Protein AF-A0A9N9C6U9-F1 (afdb_monomer)

pLDDT: mean 76.56, std 13.71, range [38.03, 95.25]

Nearest PDB structures (foldseek):
  5n5e-assembly1_e  TM=4.324E-01  e=2.505E+00  Pyrococcus furiosus COM1
  5l8g-assembly3_c  TM=3.337E-01  e=9.604E+00  Rhodospirillum rubrum

Radius of gyration: 15.38 Å; Cα contacts (8 Å, |Δi|>4): 36; chains: 1; bounding box: 37×27×36 Å

Secondary structure (DSSP, 8-state):
-HHHHH-SS-PPPSS--HHHHHHHHHHHHHHHHHHHHHHHHHHTT---HHHHHHHHIIIIIHHHHHHHHHHHHHTT-HHHHHHHHHHHHHHH-

Sequence (93 aa):
MYCEVYMKKRPLPKKPKPYRINLLLELAVSGWNMIRAAVIKKFRECKDIEVRYLLDLLDNITPLALDFYPVIFWSGHWPAYMDALFRAWTLFF

Organism: NCBI:txid144538

Solvent-accessible surface area (backbone atoms only — not comparable to full-atom values): 5618 Å² total; per-residue (Å²): 113,75,58,75,79,76,46,89,85,62,83,76,66,97,71,71,58,67,71,59,51,53,50,52,42,52,50,49,49,52,55,43,64,74,45,41,66,62,50,44,75,73,45,71,83,56,81,52,64,69,61,48,52,52,48,47,42,60,71,52,50,45,54,50,46,54,65,46,43,62,64,35,58,74,67,67,44,63,69,60,41,53,51,50,50,52,55,54,48,64,72,79,108

Structure (mmCIF, N/CA/C/O backbone):
data_AF-A0A9N9C6U9-F1
#
_entry.id   AF-A0A9N9C6U9-F1
#
loop_
_atom_site.group_PDB
_atom_site.id
_atom_site.type_symbol
_atom_site.label_atom_id
_atom_site.label_alt_id
_atom_site.label_comp_id
_atom_site.label_asym_id
_atom_site.label_entity_id
_atom_site.label_seq_id
_atom_site.pdbx_PDB_ins_code
_atom_site.Cartn_x
_atom_site.Cartn_y
_atom_site.Cartn_z
_atom_site.occupancy
_atom_site.B_iso_or_equiv
_atom_site.auth_seq_id
_atom_site.auth_comp_id
_atom_site.auth_asym_id
_atom_site.auth_atom_id
_atom_site.pdbx_PDB_model_num
ATOM 1 N N . MET A 1 1 ? 5.291 19.975 0.381 1.00 38.12 1 MET A N 1
ATOM 2 C CA . MET A 1 1 ? 4.802 19.266 1.580 1.00 38.12 1 MET A CA 1
ATOM 3 C C . MET A 1 1 ? 5.602 18.003 1.943 1.00 38.12 1 MET A C 1
ATOM 5 O O . MET A 1 1 ? 6.255 18.037 2.973 1.00 38.12 1 MET A O 1
ATOM 9 N N . TYR A 1 2 ? 5.677 16.923 1.141 1.00 38.03 2 TYR A N 1
ATOM 10 C CA . TYR A 1 2 ? 6.469 15.721 1.529 1.00 38.03 2 TYR A CA 1
ATOM 11 C C . TYR A 1 2 ? 7.997 15.961 1.577 1.00 38.03 2 TYR A C 1
ATOM 13 O O . TYR A 1 2 ? 8.689 15.483 2.476 1.00 38.03 2 TYR A O 1
ATOM 21 N N . CYS A 1 3 ? 8.528 16.766 0.648 1.00 43.44 3 CYS A N 1
ATOM 22 C CA . CYS A 1 3 ? 9.958 17.092 0.593 1.00 43.44 3 CYS A CA 1
ATOM 23 C C . CYS A 1 3 ? 10.455 17.914 1.797 1.00 43.44 3 CYS A C 1
ATOM 25 O O . CYS A 1 3 ? 11.624 17.813 2.161 1.00 43.44 3 CYS A O 1
ATOM 27 N N . GLU A 1 4 ? 9.585 18.709 2.426 1.00 49.59 4 GLU A N 1
ATOM 28 C CA . GLU A 1 4 ? 9.968 19.638 3.500 1.00 49.59 4 GLU A CA 1
ATOM 29 C C . GLU A 1 4 ? 10.141 18.947 4.854 1.00 49.59 4 GLU A C 1
ATOM 31 O O . GLU A 1 4 ? 10.996 19.356 5.639 1.00 49.59 4 GLU A O 1
ATOM 36 N N . VAL A 1 5 ? 9.369 17.887 5.114 1.00 52.81 5 VAL A N 1
ATOM 37 C CA . VAL A 1 5 ? 9.339 17.221 6.426 1.00 52.81 5 VAL A CA 1
ATOM 38 C C . VAL A 1 5 ? 10.436 16.158 6.557 1.00 52.81 5 VAL A C 1
ATOM 40 O O . VAL A 1 5 ? 11.035 16.036 7.622 1.00 52.81 5 VAL A O 1
ATOM 43 N N . TYR A 1 6 ? 10.770 15.430 5.482 1.00 53.50 6 TYR A N 1
ATOM 44 C CA . TYR A 1 6 ? 11.641 14.244 5.583 1.00 53.50 6 TYR A CA 1
ATOM 45 C C . TYR A 1 6 ? 12.939 14.287 4.758 1.00 53.50 6 TYR A C 1
ATOM 47 O O . TYR A 1 6 ? 13.810 13.441 4.960 1.00 53.50 6 TYR A O 1
ATOM 55 N N . MET A 1 7 ? 13.128 15.246 3.841 1.00 45.94 7 MET A N 1
ATOM 56 C CA . MET A 1 7 ? 14.242 15.204 2.874 1.00 45.94 7 MET A CA 1
ATOM 57 C C . MET A 1 7 ? 15.052 16.496 2.814 1.00 45.94 7 MET A C 1
ATOM 59 O O . MET A 1 7 ? 15.228 17.096 1.759 1.00 45.94 7 MET A O 1
ATOM 63 N N . LYS A 1 8 ? 15.640 16.912 3.939 1.00 51.44 8 LYS A N 1
ATOM 64 C CA . LYS A 1 8 ? 16.440 18.146 3.954 1.00 51.44 8 LYS A CA 1
ATOM 65 C C . LYS A 1 8 ? 17.772 18.094 3.188 1.00 51.44 8 LYS A C 1
ATOM 67 O O . LYS A 1 8 ? 18.329 19.162 2.976 1.00 51.44 8 LYS A O 1
ATOM 72 N N . LYS A 1 9 ? 18.328 16.935 2.780 1.00 53.50 9 LYS A N 1
ATOM 73 C CA . LYS A 1 9 ? 19.703 16.898 2.203 1.00 53.50 9 LYS A CA 1
ATOM 74 C C . LYS A 1 9 ? 20.062 15.798 1.190 1.00 53.50 9 LYS A C 1
ATOM 76 O O . LYS A 1 9 ? 21.241 15.669 0.872 1.00 53.50 9 LYS A O 1
ATOM 81 N N . ARG A 1 10 ? 19.137 14.986 0.668 1.00 55.47 10 ARG A N 1
ATOM 82 C CA . ARG A 1 10 ? 19.510 13.982 -0.352 1.00 55.47 10 ARG A CA 1
ATOM 83 C C . ARG A 1 10 ? 18.565 14.032 -1.545 1.00 55.47 10 ARG A C 1
ATOM 85 O O . ARG A 1 10 ? 17.374 13.808 -1.342 1.00 55.47 10 ARG A O 1
ATOM 92 N N . PRO A 1 11 ? 19.066 14.309 -2.765 1.00 59.81 11 PRO A N 1
ATOM 93 C CA . PRO A 1 11 ? 18.244 14.175 -3.954 1.00 59.81 11 PRO A CA 1
ATOM 94 C C . PRO A 1 11 ? 17.753 12.730 -4.037 1.00 59.81 11 PRO A C 1
ATOM 96 O O . PRO A 1 11 ? 18.532 11.785 -3.876 1.00 59.81 11 PRO A O 1
ATOM 99 N N . LEU A 1 12 ? 16.448 12.566 -4.250 1.00 55.75 12 LEU A N 1
ATOM 100 C CA . LEU A 1 12 ? 15.859 11.258 -4.494 1.00 55.75 12 LEU A CA 1
ATOM 101 C C . LEU A 1 12 ? 16.567 10.596 -5.683 1.00 55.75 12 LEU A C 1
ATOM 103 O O . LEU A 1 12 ? 16.868 11.268 -6.676 1.00 55.75 12 LEU A O 1
ATOM 107 N N . PRO A 1 13 ? 16.848 9.285 -5.618 1.00 59.19 13 PRO A N 1
ATOM 108 C CA . PRO A 1 13 ? 17.400 8.588 -6.765 1.00 59.19 13 PRO A CA 1
ATOM 109 C C . PRO A 1 13 ? 16.420 8.699 -7.939 1.00 59.19 13 PRO A C 1
ATOM 111 O O . PRO A 1 13 ? 15.273 8.281 -7.820 1.00 59.19 13 PRO A O 1
ATOM 114 N N . LYS A 1 14 ? 16.885 9.224 -9.086 1.00 65.44 14 LYS A N 1
ATOM 115 C CA . LYS A 1 14 ? 16.076 9.375 -10.316 1.00 65.44 14 LYS A CA 1
ATOM 116 C C . LYS A 1 14 ? 15.412 8.066 -10.764 1.00 65.44 14 LYS A C 1
ATOM 118 O O . LYS A 1 14 ? 14.381 8.096 -11.422 1.00 65.44 14 LYS A O 1
ATOM 123 N N . LYS A 1 15 ? 16.020 6.926 -10.421 1.00 66.75 15 LYS A N 1
ATOM 124 C CA . LYS A 1 15 ? 15.470 5.579 -10.594 1.00 66.75 15 LYS A CA 1
ATOM 125 C C . LYS A 1 15 ? 15.678 4.788 -9.299 1.00 66.75 15 LYS A C 1
ATOM 127 O O . LYS A 1 15 ? 16.787 4.297 -9.065 1.00 66.75 15 LYS A O 1
ATOM 132 N N . PRO A 1 16 ? 14.676 4.710 -8.411 1.00 67.44 16 PRO A N 1
ATOM 133 C CA . PRO A 1 16 ? 14.749 3.837 -7.247 1.00 67.44 16 PRO A CA 1
ATOM 134 C C . PRO A 1 16 ? 14.893 2.376 -7.692 1.00 67.44 16 PRO A C 1
ATOM 136 O O . PRO A 1 16 ? 14.318 1.955 -8.694 1.00 67.44 16 PRO A O 1
ATOM 139 N N . LYS A 1 17 ? 15.698 1.598 -6.960 1.00 77.44 17 LYS A N 1
ATOM 140 C CA . LYS A 1 17 ? 15.873 0.173 -7.266 1.00 77.44 17 LYS A CA 1
ATOM 141 C C . LYS A 1 17 ? 14.566 -0.577 -6.938 1.00 77.44 17 LYS A C 1
ATOM 143 O O . LYS A 1 17 ? 14.084 -0.387 -5.821 1.00 77.44 17 LYS A O 1
ATOM 148 N N . PRO A 1 18 ? 14.042 -1.449 -7.823 1.00 73.50 18 PRO A N 1
ATOM 149 C CA . PRO A 1 18 ? 12.760 -2.144 -7.631 1.00 73.50 18 P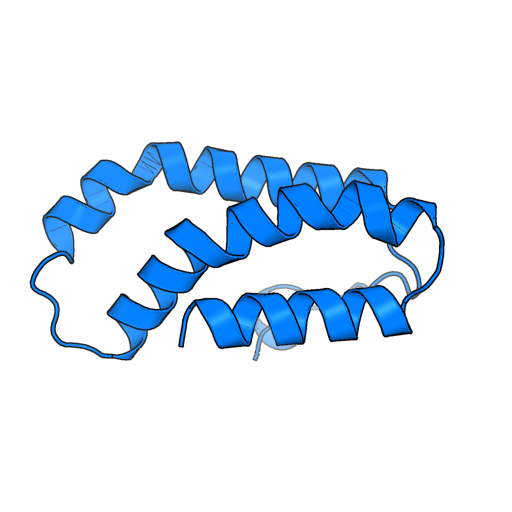RO A CA 1
ATOM 150 C C . PRO A 1 18 ? 12.588 -2.812 -6.271 1.00 73.50 18 PRO A C 1
ATOM 152 O O . PRO A 1 18 ? 11.588 -2.600 -5.596 1.00 73.50 18 PRO A O 1
ATOM 155 N N . TYR A 1 19 ? 13.603 -3.556 -5.822 1.00 78.25 19 TYR A N 1
ATOM 156 C CA . TYR A 1 19 ? 13.545 -4.265 -4.542 1.00 78.25 19 TYR A CA 1
ATOM 157 C C . TYR A 1 19 ? 13.331 -3.324 -3.348 1.00 78.25 19 TYR A C 1
ATOM 159 O O . TYR A 1 19 ? 12.748 -3.724 -2.349 1.00 78.25 19 TYR A O 1
ATOM 167 N N . ARG A 1 20 ? 13.803 -2.069 -3.435 1.00 80.88 20 ARG A N 1
ATOM 168 C CA . ARG A 1 20 ? 13.618 -1.083 -2.362 1.00 80.88 20 ARG A CA 1
ATOM 169 C C . ARG A 1 20 ? 12.180 -0.601 -2.307 1.00 80.88 20 ARG A C 1
ATOM 171 O O . ARG A 1 20 ? 11.686 -0.369 -1.216 1.00 80.88 20 ARG A O 1
ATOM 178 N N . ILE A 1 21 ? 11.531 -0.434 -3.458 1.00 79.31 21 ILE A N 1
ATOM 179 C CA . ILE A 1 21 ? 10.119 -0.049 -3.495 1.00 79.31 21 ILE A CA 1
ATOM 180 C C . ILE A 1 21 ? 9.258 -1.213 -3.021 1.00 79.31 21 ILE A C 1
ATOM 182 O O . ILE A 1 21 ? 8.407 -0.994 -2.171 1.00 79.31 21 ILE A O 1
ATOM 186 N N . ASN A 1 22 ? 9.534 -2.434 -3.488 1.00 82.38 22 ASN A N 1
ATOM 187 C CA . ASN A 1 22 ? 8.810 -3.617 -3.030 1.00 82.38 22 ASN A CA 1
ATOM 188 C C . ASN A 1 22 ? 8.905 -3.773 -1.505 1.00 82.38 22 ASN A C 1
ATOM 190 O O . ASN A 1 22 ? 7.889 -3.887 -0.835 1.00 82.38 22 ASN A O 1
ATOM 194 N N . LEU A 1 23 ? 10.113 -3.638 -0.947 1.00 84.88 23 LEU A N 1
ATOM 195 C CA . LEU A 1 23 ? 10.322 -3.668 0.501 1.00 84.88 23 LEU A CA 1
ATOM 196 C C . LEU A 1 23 ? 9.542 -2.563 1.232 1.00 84.88 23 LEU A C 1
ATOM 198 O O . LEU A 1 23 ? 8.973 -2.808 2.289 1.00 84.88 23 LEU A O 1
ATOM 202 N N . LEU A 1 24 ? 9.515 -1.339 0.697 1.00 86.31 24 LEU A N 1
ATOM 203 C CA . LEU A 1 24 ? 8.757 -0.242 1.307 1.00 86.31 24 LEU A CA 1
ATOM 204 C C . LEU A 1 24 ? 7.246 -0.498 1.275 1.00 86.31 24 LEU A C 1
ATOM 206 O O . LEU A 1 24 ? 6.572 -0.185 2.253 1.00 86.31 24 LEU A O 1
ATOM 210 N N . LEU A 1 25 ? 6.727 -1.071 0.188 1.00 84.62 25 LEU A N 1
ATOM 211 C CA . LEU A 1 25 ? 5.317 -1.446 0.070 1.00 84.62 25 LEU A CA 1
ATOM 212 C C . LEU A 1 25 ? 4.965 -2.584 1.036 1.00 84.62 25 LEU A C 1
ATOM 214 O O . LEU A 1 25 ? 3.981 -2.474 1.761 1.00 84.62 25 LEU A O 1
ATOM 218 N N . GLU A 1 26 ? 5.801 -3.620 1.129 1.00 87.44 26 GLU A N 1
ATOM 219 C CA . GLU A 1 26 ? 5.632 -4.709 2.101 1.00 87.44 26 GLU A CA 1
ATOM 220 C C . GLU A 1 26 ? 5.624 -4.185 3.542 1.00 87.44 26 GLU A C 1
ATOM 222 O O . GLU A 1 26 ? 4.760 -4.554 4.339 1.00 87.44 26 GLU A O 1
ATOM 227 N N . LEU A 1 27 ? 6.550 -3.281 3.880 1.00 90.38 27 LEU A N 1
ATOM 228 C CA . LEU A 1 27 ? 6.599 -2.649 5.198 1.00 90.38 27 LEU A CA 1
ATOM 229 C C . LEU A 1 27 ? 5.368 -1.776 5.466 1.00 90.38 27 LEU A C 1
ATOM 231 O O . LEU A 1 27 ? 4.871 -1.775 6.591 1.00 90.38 27 LEU A O 1
ATOM 235 N N . ALA A 1 28 ? 4.867 -1.055 4.462 1.00 88.94 28 ALA A N 1
ATOM 236 C CA . ALA A 1 28 ? 3.664 -0.240 4.592 1.00 88.94 28 ALA A CA 1
ATOM 237 C C . ALA A 1 28 ? 2.419 -1.106 4.844 1.00 88.94 28 ALA A C 1
ATOM 239 O O . ALA A 1 28 ? 1.681 -0.836 5.790 1.00 88.94 28 ALA A O 1
ATOM 240 N N . VAL A 1 29 ? 2.226 -2.178 4.065 1.00 89.94 29 VAL A N 1
ATOM 241 C CA . VAL A 1 29 ? 1.114 -3.130 4.245 1.00 89.94 29 VAL A CA 1
ATOM 242 C C . VAL A 1 29 ? 1.211 -3.831 5.600 1.00 89.94 29 VAL A C 1
ATOM 244 O O . VAL A 1 29 ? 0.229 -3.907 6.337 1.00 89.94 29 VAL A O 1
ATOM 247 N N . SER A 1 30 ? 2.400 -4.315 5.964 1.00 90.69 30 SER A N 1
ATOM 248 C CA . SER A 1 30 ? 2.630 -4.993 7.242 1.00 90.69 30 SER A CA 1
ATOM 249 C C . SER A 1 30 ? 2.383 -4.059 8.430 1.00 90.69 30 SER A C 1
ATOM 251 O O . SER A 1 30 ? 1.605 -4.381 9.330 1.00 90.69 30 SER A O 1
ATOM 253 N N . GLY A 1 31 ? 2.966 -2.858 8.397 1.00 93.00 31 GLY A N 1
ATOM 254 C CA . GLY A 1 31 ? 2.782 -1.844 9.431 1.00 93.00 31 GLY A CA 1
ATOM 255 C C . GLY A 1 31 ? 1.327 -1.402 9.566 1.00 93.00 31 GLY A C 1
ATOM 256 O O . GLY A 1 31 ? 0.834 -1.272 10.687 1.00 93.00 31 GLY A O 1
ATOM 257 N N . TRP A 1 32 ? 0.615 -1.241 8.446 1.00 93.12 32 TRP A N 1
ATOM 258 C CA . TRP A 1 32 ? -0.817 -0.961 8.461 1.00 93.12 32 TRP A CA 1
ATOM 259 C C . TRP A 1 32 ? -1.598 -2.085 9.140 1.00 93.12 32 TRP A C 1
ATOM 261 O O . TRP A 1 32 ? -2.311 -1.820 10.105 1.00 93.12 32 TRP A O 1
ATOM 271 N N . ASN A 1 33 ? -1.400 -3.340 8.728 1.00 91.69 33 ASN A N 1
ATOM 272 C CA . ASN A 1 33 ? -2.086 -4.498 9.307 1.00 91.69 33 ASN A CA 1
ATOM 273 C C . ASN A 1 33 ? -1.890 -4.620 10.827 1.00 91.69 33 ASN A C 1
ATOM 275 O O . ASN A 1 33 ? -2.826 -5.000 11.532 1.00 91.69 33 ASN A O 1
ATOM 279 N N . MET A 1 34 ? -0.717 -4.245 11.347 1.00 95.25 34 MET A N 1
ATOM 280 C CA . MET A 1 34 ? -0.444 -4.246 12.789 1.00 95.25 34 MET A CA 1
ATOM 281 C C . MET A 1 34 ? -1.310 -3.245 13.564 1.00 95.25 34 MET A C 1
ATOM 283 O O . MET A 1 34 ? -1.796 -3.561 14.650 1.00 95.25 34 MET A O 1
ATOM 287 N N . ILE A 1 35 ? -1.502 -2.033 13.034 1.00 93.25 35 ILE A N 1
ATOM 288 C CA . ILE A 1 35 ? -2.231 -0.957 13.730 1.00 93.25 35 ILE A CA 1
ATOM 289 C C . ILE A 1 35 ? -3.702 -0.858 13.316 1.00 93.25 35 ILE A C 1
ATOM 291 O O . ILE A 1 35 ? -4.489 -0.200 14.003 1.00 93.25 35 ILE A O 1
ATOM 295 N N . ARG A 1 36 ? -4.089 -1.528 12.226 1.00 92.38 36 ARG A N 1
ATOM 296 C CA . ARG A 1 36 ? -5.399 -1.434 11.572 1.00 92.38 36 ARG A CA 1
ATOM 297 C C . ARG A 1 36 ? -6.554 -1.567 12.553 1.00 92.38 36 ARG A C 1
ATOM 299 O O . ARG A 1 36 ? -7.445 -0.723 12.575 1.00 92.38 36 ARG A O 1
ATOM 306 N N . ALA A 1 37 ? -6.528 -2.584 13.413 1.00 92.25 37 ALA A N 1
ATOM 307 C CA . ALA A 1 37 ? -7.601 -2.820 14.378 1.00 92.25 37 ALA A CA 1
ATOM 308 C C . ALA A 1 37 ? -7.772 -1.655 15.372 1.00 92.25 37 ALA A C 1
ATOM 310 O O . ALA A 1 37 ? -8.898 -1.257 15.677 1.00 92.25 37 ALA A O 1
ATOM 311 N N . ALA A 1 38 ? -6.666 -1.079 15.852 1.00 92.69 38 ALA A N 1
ATOM 312 C CA . ALA A 1 38 ? -6.690 0.047 16.781 1.00 92.69 38 ALA A CA 1
ATOM 313 C C . ALA A 1 38 ? -7.178 1.334 16.100 1.00 92.69 38 ALA A C 1
ATOM 315 O O . ALA A 1 38 ? -7.998 2.061 16.668 1.00 92.69 38 ALA A O 1
ATOM 316 N N . VAL A 1 39 ? -6.718 1.587 14.871 1.00 90.69 39 VAL A N 1
ATOM 317 C CA . VAL A 1 39 ? -7.116 2.757 14.080 1.00 90.69 39 VAL A CA 1
ATOM 318 C C . VAL A 1 39 ? -8.593 2.665 13.702 1.00 90.69 39 VAL A C 1
ATOM 320 O O . VAL A 1 39 ? -9.343 3.593 13.997 1.00 90.69 39 VAL A O 1
ATOM 323 N N . ILE A 1 40 ? -9.060 1.535 13.162 1.00 89.38 40 ILE A N 1
ATOM 324 C CA . ILE A 1 40 ? -10.481 1.340 12.840 1.00 89.38 40 ILE A CA 1
ATOM 325 C C . ILE A 1 40 ? -11.325 1.509 14.101 1.00 89.38 40 ILE A C 1
ATOM 327 O O . ILE A 1 40 ? -12.283 2.269 14.079 1.00 89.38 40 ILE A O 1
ATOM 331 N N . LYS A 1 41 ? -10.954 0.911 15.239 1.00 91.12 41 LYS A N 1
ATOM 332 C CA . LYS A 1 41 ? -11.706 1.093 16.493 1.00 91.12 41 LYS A CA 1
ATOM 333 C C . LYS A 1 41 ? -11.860 2.568 16.890 1.00 91.12 41 LYS A C 1
ATOM 335 O O . LYS A 1 41 ? -12.897 2.936 17.434 1.00 91.12 41 LYS A O 1
ATOM 340 N N . LYS A 1 42 ? -10.848 3.402 16.638 1.00 89.62 42 LYS A N 1
ATOM 341 C CA . LYS A 1 42 ? -10.864 4.827 16.996 1.00 89.62 42 LYS A CA 1
ATOM 342 C C . LYS A 1 42 ? -11.582 5.703 15.967 1.00 89.62 42 LYS A C 1
ATOM 344 O O . LYS A 1 42 ? -12.208 6.684 16.357 1.00 89.62 42 LYS A O 1
ATOM 349 N N . PHE A 1 43 ? -11.492 5.353 14.687 1.00 87.56 43 PHE A N 1
ATOM 350 C CA . PHE A 1 43 ? -11.908 6.205 13.572 1.00 87.56 43 PHE A CA 1
ATOM 351 C C . PHE A 1 43 ? -13.084 5.656 12.753 1.00 87.56 43 PHE A C 1
ATOM 353 O O . PHE A 1 43 ? -13.514 6.323 11.819 1.00 87.56 43 PHE A O 1
ATOM 360 N N . ARG A 1 44 ? -13.659 4.497 13.109 1.00 77.75 44 ARG A N 1
ATOM 361 C CA . ARG A 1 44 ? -14.776 3.860 12.378 1.00 77.75 44 ARG A CA 1
ATOM 362 C C . ARG A 1 44 ? -15.953 4.799 12.124 1.00 77.75 44 ARG A C 1
ATOM 364 O O . ARG A 1 44 ? -16.559 4.746 11.062 1.00 77.75 44 ARG A O 1
ATOM 371 N N . GLU A 1 45 ? -16.281 5.636 13.103 1.00 83.94 45 GLU A 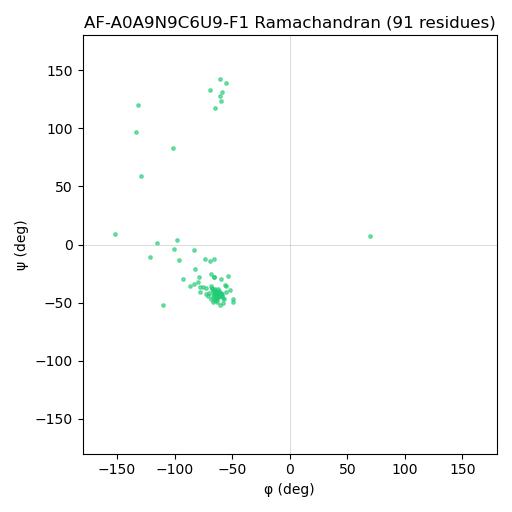N 1
ATOM 372 C CA . GLU A 1 45 ? -17.411 6.570 13.033 1.00 83.94 45 GLU A CA 1
ATOM 373 C C . GLU A 1 45 ? -16.987 7.991 12.642 1.00 83.94 45 GLU A C 1
ATOM 375 O O . GLU A 1 45 ? -17.817 8.901 12.587 1.00 83.94 45 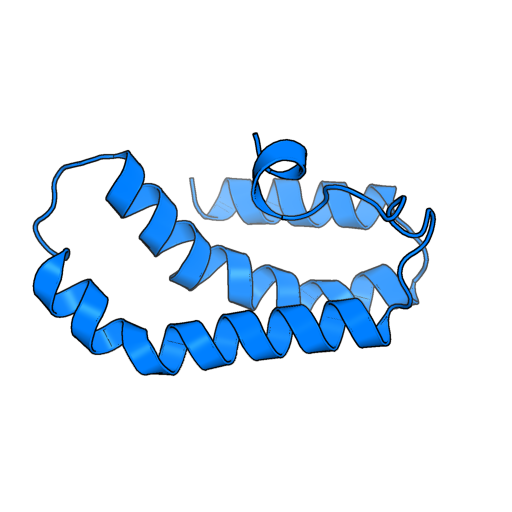GLU A O 1
ATOM 380 N N . CYS A 1 46 ? -15.701 8.199 12.347 1.00 84.75 46 CYS A N 1
ATOM 381 C CA . CYS A 1 46 ? -15.210 9.489 11.899 1.00 84.75 46 CYS A CA 1
ATOM 382 C C . CYS A 1 46 ? -15.846 9.821 10.541 1.00 84.75 46 CYS A C 1
ATOM 384 O O . CYS A 1 46 ? -15.690 9.107 9.546 1.00 84.75 46 CYS A O 1
ATOM 386 N N . LYS A 1 47 ? -16.627 10.904 10.512 1.00 85.31 47 LYS A N 1
ATOM 387 C CA . LYS A 1 47 ? -17.253 11.408 9.283 1.00 85.31 47 LYS A CA 1
ATOM 388 C C . LYS A 1 47 ? -16.323 12.287 8.461 1.00 85.31 47 LYS A C 1
ATOM 390 O O . LYS A 1 47 ? -16.715 12.682 7.368 1.00 85.31 47 LYS A O 1
ATOM 395 N N . ASP A 1 48 ? -15.135 12.572 8.982 1.00 91.44 48 ASP A N 1
ATOM 396 C CA . ASP A 1 48 ? -14.129 13.322 8.257 1.00 91.44 48 ASP A CA 1
ATOM 397 C C . ASP A 1 48 ? -13.748 12.572 6.979 1.00 91.44 48 ASP A C 1
ATOM 399 O O . ASP A 1 48 ? -13.458 11.369 6.989 1.00 91.44 48 ASP A O 1
ATOM 403 N N . ILE A 1 49 ? -13.810 13.296 5.870 1.00 87.38 49 ILE A N 1
ATOM 404 C CA . ILE A 1 49 ? -13.554 12.749 4.552 1.00 87.38 49 ILE A CA 1
ATOM 405 C C . ILE A 1 49 ? -12.078 12.371 4.410 1.00 87.38 49 ILE A C 1
ATOM 407 O O . ILE A 1 49 ? -11.778 11.329 3.832 1.00 87.38 49 ILE A O 1
ATOM 411 N N . GLU A 1 50 ? -11.169 13.144 5.011 1.00 89.00 50 GLU A N 1
ATOM 412 C CA . GLU A 1 50 ? -9.726 12.899 4.947 1.00 89.00 50 GLU A CA 1
ATOM 413 C C . GLU A 1 50 ? -9.366 11.583 5.636 1.00 89.00 50 GLU A C 1
ATOM 415 O O . GLU A 1 50 ? -8.591 10.783 5.112 1.00 89.00 50 GLU A O 1
ATOM 420 N N . VAL A 1 51 ? -9.994 11.316 6.784 1.00 86.69 51 VAL A N 1
ATOM 421 C CA . VAL A 1 51 ? -9.787 10.078 7.542 1.00 86.69 51 VAL A CA 1
ATOM 422 C C . VAL A 1 51 ? -10.312 8.876 6.764 1.00 86.69 51 VAL A C 1
ATOM 424 O O . VAL A 1 51 ? -9.633 7.854 6.703 1.00 86.69 51 VAL A O 1
ATOM 427 N N . ARG A 1 52 ? -11.483 8.980 6.124 1.00 86.50 52 ARG A N 1
ATOM 428 C CA . ARG A 1 52 ? -12.006 7.887 5.287 1.00 86.50 52 ARG A CA 1
ATOM 429 C C . ARG A 1 52 ? -11.128 7.617 4.074 1.00 86.50 52 ARG A C 1
ATOM 431 O O . ARG A 1 52 ? -10.848 6.454 3.811 1.00 86.50 52 ARG A O 1
ATOM 438 N N . TYR A 1 53 ? -10.668 8.660 3.386 1.00 87.00 53 TYR A N 1
ATOM 439 C CA . TYR A 1 53 ? -9.733 8.511 2.271 1.00 87.00 53 TYR A CA 1
ATOM 440 C C . TYR A 1 53 ? -8.431 7.848 2.707 1.00 87.00 53 TYR A C 1
ATOM 442 O O . TYR A 1 53 ? -7.923 6.978 2.007 1.00 87.00 53 TYR A O 1
ATOM 450 N N .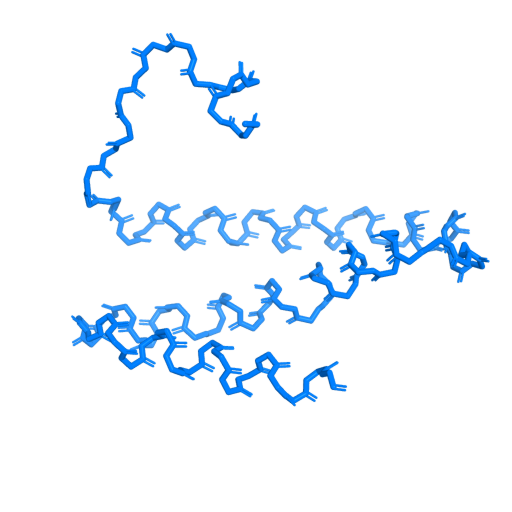 LEU A 1 54 ? -7.894 8.226 3.869 1.00 88.44 54 LEU A N 1
ATOM 451 C CA . LEU A 1 54 ? -6.679 7.612 4.393 1.00 88.44 54 LEU A CA 1
ATOM 452 C C . LEU A 1 54 ? -6.886 6.125 4.713 1.00 88.44 54 LEU A C 1
ATOM 454 O O . LEU A 1 54 ? -6.021 5.311 4.399 1.00 88.44 54 LEU A O 1
ATOM 458 N N . LEU A 1 55 ? -8.022 5.767 5.318 1.00 89.50 55 LEU A N 1
ATOM 459 C CA . LEU A 1 55 ? -8.364 4.371 5.596 1.00 89.50 55 LEU A CA 1
ATOM 460 C C . LEU A 1 55 ? -8.519 3.563 4.304 1.00 89.50 55 LEU A C 1
ATOM 462 O O . LEU A 1 55 ? -7.960 2.477 4.208 1.00 89.50 55 LEU A O 1
ATOM 466 N N . ASP A 1 56 ? -9.219 4.108 3.312 1.00 86.56 56 ASP A N 1
ATOM 467 C CA . ASP A 1 56 ? -9.432 3.470 2.012 1.00 86.56 56 ASP A CA 1
ATOM 468 C C . ASP A 1 56 ? -8.117 3.275 1.234 1.00 86.56 56 ASP A C 1
ATOM 470 O O . ASP A 1 56 ? -7.838 2.197 0.707 1.00 86.56 56 ASP A O 1
ATOM 474 N N . LEU A 1 57 ? -7.236 4.279 1.257 1.00 86.56 57 LEU A N 1
ATOM 475 C CA . LEU A 1 57 ? -5.893 4.199 0.679 1.00 86.56 57 LEU A CA 1
ATOM 476 C C . LEU A 1 57 ? -5.069 3.061 1.303 1.00 86.56 57 LEU A C 1
ATOM 478 O O . LEU A 1 57 ? -4.357 2.338 0.599 1.00 86.56 57 LEU A O 1
ATOM 482 N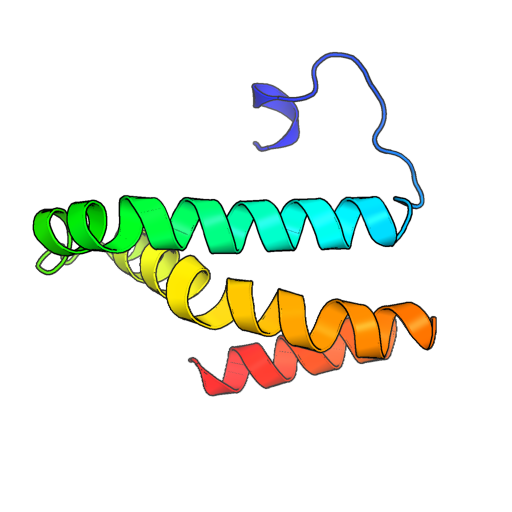 N . LEU A 1 58 ? -5.136 2.904 2.623 1.00 88.88 58 LEU A N 1
ATOM 483 C CA . LEU A 1 58 ? -4.364 1.893 3.343 1.00 88.88 58 LEU A CA 1
ATOM 484 C C . LEU A 1 58 ? -4.968 0.488 3.212 1.00 88.88 58 LEU A C 1
ATOM 486 O O . LEU A 1 58 ? -4.216 -0.476 3.079 1.00 88.88 58 LEU A O 1
ATOM 490 N N . ASP A 1 59 ? -6.297 0.371 3.202 1.00 87.50 59 ASP A N 1
ATOM 491 C CA . ASP A 1 59 ? -7.002 -0.910 3.090 1.00 87.50 59 ASP A CA 1
ATOM 492 C C . ASP A 1 59 ? -7.033 -1.464 1.666 1.00 87.50 59 ASP A C 1
ATOM 494 O O . ASP A 1 59 ? -6.856 -2.667 1.486 1.00 87.50 59 ASP A O 1
ATOM 498 N N . ASN A 1 60 ? -7.241 -0.605 0.666 1.00 85.06 60 ASN A N 1
ATOM 499 C CA . ASN A 1 60 ? -7.509 -1.036 -0.704 1.00 85.06 60 ASN A CA 1
ATOM 500 C C . ASN A 1 60 ? -6.344 -0.721 -1.641 1.00 85.06 60 ASN A C 1
ATOM 502 O O . ASN A 1 60 ? -5.835 -1.608 -2.321 1.00 85.06 60 ASN A O 1
ATOM 506 N N . ILE A 1 61 ? -5.869 0.526 -1.659 1.00 81.56 61 ILE A N 1
ATOM 507 C CA . ILE A 1 61 ? -4.885 0.973 -2.659 1.00 81.56 61 ILE A CA 1
ATOM 508 C C . ILE A 1 61 ? -3.475 0.445 -2.352 1.00 81.56 61 ILE A C 1
ATOM 510 O O . ILE A 1 61 ? -2.732 0.103 -3.270 1.00 81.56 61 ILE A O 1
ATOM 514 N N . THR A 1 62 ? -3.088 0.352 -1.078 1.00 82.38 62 THR A N 1
ATOM 515 C CA . THR A 1 62 ? -1.728 -0.071 -0.695 1.00 82.38 62 THR A CA 1
ATOM 516 C C . THR A 1 62 ? -1.452 -1.549 -1.024 1.00 82.38 62 THR A C 1
ATOM 518 O O . THR A 1 62 ? -0.418 -1.816 -1.644 1.00 82.38 62 THR A O 1
ATOM 521 N N . PRO A 1 63 ? -2.342 -2.514 -0.705 1.00 83.19 63 PRO A N 1
ATOM 522 C CA . PRO A 1 63 ? -2.164 -3.911 -1.118 1.00 83.19 63 PRO A CA 1
ATOM 523 C C . PRO A 1 63 ? -2.221 -4.083 -2.638 1.00 83.19 63 PRO A C 1
ATOM 525 O O . PRO A 1 63 ? -1.394 -4.770 -3.224 1.00 83.19 63 PRO A O 1
ATOM 528 N N . LEU A 1 64 ? -3.135 -3.372 -3.295 1.00 83.88 64 LEU A N 1
ATOM 529 C CA . LEU A 1 64 ? -3.280 -3.374 -4.747 1.00 83.88 64 LEU A CA 1
ATOM 530 C C . LEU A 1 64 ? -2.009 -2.892 -5.457 1.00 83.88 64 LEU A C 1
ATOM 532 O O . LEU A 1 64 ? -1.562 -3.486 -6.439 1.00 83.88 64 LEU A O 1
ATOM 536 N N . ALA A 1 65 ? -1.394 -1.825 -4.943 1.00 79.88 65 ALA A N 1
ATOM 537 C CA . ALA A 1 65 ? -0.112 -1.348 -5.433 1.00 79.88 65 ALA A CA 1
ATOM 538 C C . ALA A 1 65 ? 0.981 -2.403 -5.229 1.00 79.88 65 ALA A C 1
ATOM 540 O O . ALA A 1 65 ? 1.782 -2.602 -6.137 1.00 79.88 65 ALA A O 1
ATOM 541 N N . LEU A 1 66 ? 1.003 -3.103 -4.091 1.00 82.38 66 LEU A N 1
ATOM 542 C CA . LEU A 1 66 ? 1.945 -4.199 -3.847 1.00 82.38 66 LEU A CA 1
ATOM 543 C C . LEU A 1 66 ? 1.761 -5.358 -4.842 1.00 82.38 66 LEU A C 1
ATOM 545 O O . LEU A 1 66 ? 2.760 -5.892 -5.309 1.00 82.38 66 LEU A O 1
ATOM 549 N N . ASP A 1 67 ? 0.530 -5.699 -5.222 1.00 80.81 67 ASP A N 1
ATOM 550 C CA . ASP A 1 67 ? 0.254 -6.796 -6.161 1.00 80.81 67 ASP A CA 1
ATOM 551 C C . ASP A 1 67 ? 0.637 -6.447 -7.609 1.00 80.81 67 ASP A C 1
ATOM 553 O O . ASP A 1 67 ? 1.251 -7.247 -8.322 1.00 80.81 67 ASP A O 1
ATOM 557 N N . PHE A 1 68 ? 0.319 -5.231 -8.063 1.00 76.19 68 PHE A N 1
ATOM 558 C CA . PHE A 1 68 ? 0.637 -4.800 -9.429 1.00 76.19 68 PHE A CA 1
ATOM 559 C C . PHE A 1 68 ? 2.090 -4.374 -9.611 1.00 76.19 68 PHE A C 1
ATOM 561 O O . PHE A 1 68 ? 2.626 -4.468 -10.722 1.00 76.19 68 PHE A O 1
ATOM 568 N N . TYR A 1 69 ? 2.737 -3.886 -8.551 1.00 73.06 69 TYR A N 1
ATOM 569 C CA . TYR A 1 69 ? 4.072 -3.313 -8.648 1.00 73.06 69 TYR A CA 1
ATOM 570 C C . TYR A 1 69 ? 5.102 -4.306 -9.216 1.00 73.06 69 TYR A C 1
ATOM 572 O O . TYR A 1 69 ? 5.749 -3.951 -10.200 1.00 73.06 69 TYR A O 1
ATOM 580 N N . PRO A 1 70 ? 5.239 -5.555 -8.727 1.00 71.00 70 PRO A N 1
ATOM 581 C CA . PRO A 1 70 ? 6.161 -6.533 -9.300 1.00 71.00 70 PRO A CA 1
ATOM 582 C C . PRO A 1 70 ? 5.840 -6.861 -10.761 1.00 71.00 70 PRO A C 1
ATOM 584 O O . PRO A 1 70 ? 6.742 -6.875 -11.596 1.00 71.00 70 PRO A O 1
ATOM 587 N N . VAL A 1 71 ? 4.558 -7.063 -11.085 1.00 68.38 71 VAL A N 1
ATOM 588 C CA . VAL A 1 71 ? 4.103 -7.506 -12.414 1.00 68.38 71 VAL A CA 1
ATOM 589 C C . VAL A 1 71 ? 4.423 -6.468 -13.490 1.00 68.38 71 VAL A C 1
ATOM 591 O O . VAL A 1 71 ? 4.951 -6.801 -14.552 1.00 68.38 71 VAL A O 1
ATOM 594 N N . ILE A 1 72 ? 4.138 -5.195 -13.219 1.00 64.56 72 ILE A N 1
ATOM 595 C CA . ILE A 1 72 ? 4.276 -4.136 -14.224 1.00 64.56 72 ILE A CA 1
ATOM 596 C C . ILE A 1 72 ? 5.653 -3.467 -14.152 1.00 64.56 72 ILE A C 1
ATOM 598 O O . ILE A 1 72 ? 6.194 -3.044 -15.172 1.00 64.56 72 ILE A O 1
ATOM 602 N N . PHE A 1 73 ? 6.290 -3.408 -12.980 1.00 63.56 73 PHE A N 1
ATOM 603 C CA . PHE A 1 73 ? 7.657 -2.897 -12.903 1.00 63.56 73 PHE A CA 1
ATOM 604 C C . PHE A 1 73 ? 8.638 -3.826 -13.628 1.00 63.56 73 PHE A C 1
ATOM 606 O O . PHE A 1 73 ? 9.534 -3.341 -14.322 1.00 63.56 73 PHE A O 1
ATOM 613 N N . TRP A 1 74 ? 8.477 -5.149 -13.510 1.00 63.84 74 TRP A N 1
ATOM 614 C CA . TRP A 1 74 ? 9.358 -6.103 -14.193 1.00 63.84 74 TRP A CA 1
ATOM 615 C C . TRP A 1 74 ? 9.181 -6.080 -15.715 1.00 63.84 74 TRP A C 1
ATOM 617 O O . TRP A 1 74 ? 10.139 -6.357 -16.432 1.00 63.84 74 TRP A O 1
ATOM 627 N N . SER A 1 75 ? 8.010 -5.672 -16.219 1.00 68.75 75 SER A N 1
ATOM 628 C CA . SER A 1 75 ? 7.797 -5.451 -17.656 1.00 68.75 75 SER A CA 1
ATOM 629 C C . SER A 1 75 ? 8.471 -4.173 -18.180 1.00 68.75 75 SER A C 1
ATOM 631 O O . SER A 1 75 ? 8.583 -3.984 -19.390 1.00 68.75 75 SER A O 1
ATOM 633 N N . GLY A 1 76 ? 8.938 -3.287 -17.288 1.00 67.12 76 GLY A N 1
ATOM 634 C CA . GLY A 1 76 ? 9.626 -2.042 -17.636 1.00 67.12 76 GLY A CA 1
ATOM 635 C C . GLY A 1 76 ? 8.728 -0.977 -18.275 1.00 67.12 76 GLY A C 1
ATOM 636 O O . GLY A 1 76 ? 9.232 0.058 -18.717 1.00 67.12 76 GLY A O 1
ATOM 637 N N . HIS A 1 77 ? 7.410 -1.194 -18.324 1.00 73.75 77 HIS A N 1
ATOM 638 C CA . HIS A 1 77 ? 6.475 -0.342 -19.053 1.00 73.75 77 HIS A CA 1
ATOM 639 C C . HIS A 1 77 ? 5.706 0.615 -18.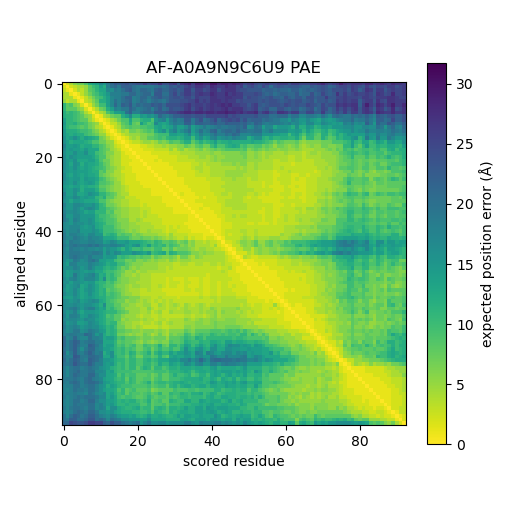123 1.00 73.75 77 HIS A 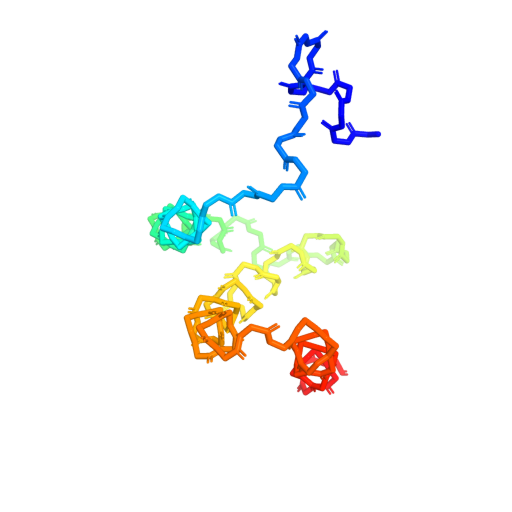C 1
ATOM 641 O O . HIS A 1 77 ? 4.569 0.373 -17.724 1.00 73.75 77 HIS A O 1
ATOM 647 N N . TRP A 1 78 ? 6.347 1.744 -17.792 1.00 70.38 78 TRP A N 1
ATOM 648 C CA . TRP A 1 78 ? 5.807 2.769 -16.883 1.00 70.38 78 TRP A CA 1
ATOM 649 C C . TRP A 1 78 ? 4.426 3.344 -17.270 1.00 70.38 78 TRP A C 1
ATOM 651 O O . TRP A 1 78 ? 3.604 3.512 -16.373 1.00 70.38 78 TRP A O 1
ATOM 661 N N . PRO A 1 79 ? 4.112 3.628 -18.552 1.00 75.62 79 PRO A N 1
ATOM 662 C CA . PRO A 1 79 ? 2.783 4.119 -18.925 1.00 75.62 79 PRO A CA 1
ATOM 663 C C . PRO A 1 79 ? 1.665 3.132 -18.568 1.00 75.62 79 PRO A C 1
ATOM 665 O O . PRO A 1 79 ? 0.688 3.525 -17.941 1.00 75.62 79 PRO A O 1
ATOM 668 N N . ALA A 1 80 ? 1.852 1.838 -18.850 1.00 75.94 80 ALA A N 1
ATOM 669 C CA . ALA A 1 80 ? 0.865 0.825 -18.482 1.00 75.94 80 ALA A CA 1
ATOM 670 C C . ALA A 1 80 ? 0.716 0.646 -16.967 1.00 75.94 80 ALA A C 1
ATOM 672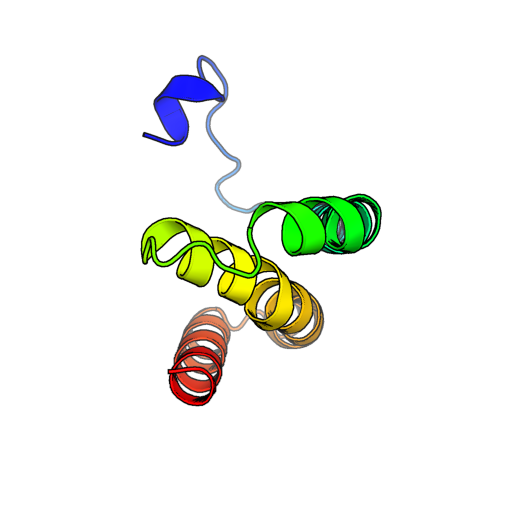 O O . ALA A 1 80 ? -0.363 0.285 -16.511 1.00 75.94 80 ALA A O 1
ATOM 673 N N . TYR A 1 81 ? 1.763 0.916 -16.180 1.00 73.69 81 TYR A N 1
ATOM 674 C CA . TYR A 1 81 ? 1.650 0.941 -14.719 1.00 73.69 81 TYR A CA 1
ATOM 675 C C . TYR A 1 81 ? 0.713 2.051 -14.253 1.00 73.69 81 TYR A C 1
ATOM 677 O O . TYR A 1 81 ? -0.182 1.803 -13.448 1.00 73.69 81 TYR A O 1
ATOM 685 N N . MET A 1 82 ? 0.894 3.260 -14.790 1.00 72.12 82 MET A N 1
ATOM 686 C CA . MET A 1 82 ? 0.026 4.387 -14.459 1.00 72.12 82 MET A CA 1
ATOM 687 C C . MET A 1 82 ? -1.413 4.113 -14.898 1.00 72.12 82 MET A C 1
ATOM 689 O O . MET A 1 82 ? -2.325 4.309 -14.102 1.00 72.12 82 MET A O 1
ATOM 693 N N . ASP A 1 83 ? -1.621 3.577 -16.101 1.00 79.62 83 ASP A N 1
ATOM 694 C CA . ASP A 1 83 ? -2.958 3.220 -16.589 1.00 79.62 83 ASP A CA 1
ATOM 695 C C . ASP A 1 83 ? -3.619 2.130 -15.738 1.00 79.62 83 ASP A C 1
ATOM 697 O O . ASP A 1 83 ? -4.813 2.214 -15.450 1.00 79.62 83 ASP A O 1
ATOM 701 N N . ALA A 1 84 ? -2.864 1.114 -15.310 1.00 77.31 84 ALA A N 1
ATOM 702 C CA . ALA A 1 84 ? -3.373 0.061 -14.437 1.00 77.31 84 ALA A CA 1
ATOM 703 C C . ALA A 1 84 ? -3.771 0.616 -13.066 1.00 77.31 84 ALA A C 1
ATOM 705 O O . ALA A 1 84 ? -4.859 0.307 -12.589 1.00 77.31 84 ALA A O 1
ATOM 706 N N . LEU A 1 85 ? -2.947 1.483 -12.469 1.00 74.50 85 LEU A N 1
ATOM 707 C CA . LEU A 1 85 ? -3.284 2.159 -11.217 1.00 74.50 85 LEU A CA 1
ATOM 708 C C . LEU A 1 85 ? -4.510 3.059 -11.357 1.00 74.50 85 LEU A C 1
ATOM 710 O O . LEU A 1 85 ? -5.378 3.017 -10.494 1.00 74.50 85 LEU A O 1
ATOM 714 N N . PHE A 1 86 ? -4.610 3.843 -12.433 1.00 74.88 86 PHE A N 1
ATOM 715 C CA . PHE A 1 86 ? -5.775 4.693 -12.682 1.00 74.88 86 PHE A CA 1
ATOM 716 C C . PHE A 1 86 ? -7.049 3.863 -12.841 1.00 74.88 86 PHE A C 1
ATOM 718 O O . PHE A 1 86 ? -8.058 4.173 -12.216 1.00 74.88 86 PHE A O 1
ATOM 725 N N . ARG A 1 87 ? -6.998 2.775 -13.618 1.00 79.31 87 ARG A N 1
ATOM 726 C CA . ARG A 1 87 ? -8.132 1.850 -13.777 1.00 79.31 87 ARG A CA 1
ATOM 727 C C . ARG A 1 87 ? -8.516 1.199 -12.460 1.00 79.31 87 ARG A C 1
ATOM 729 O O . ARG A 1 87 ? -9.696 1.102 -12.145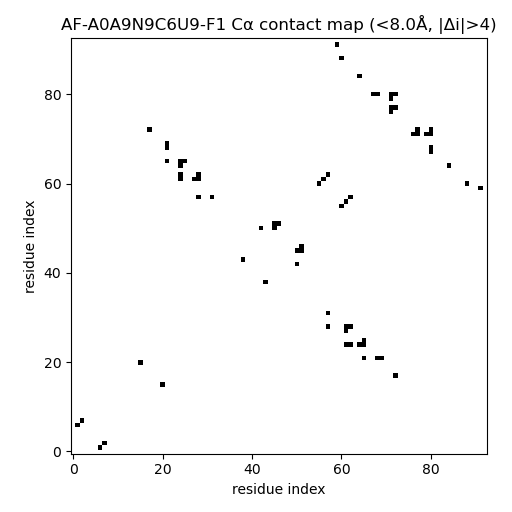 1.00 79.31 87 ARG A O 1
ATOM 736 N N . ALA A 1 88 ? -7.530 0.759 -11.690 1.00 73.25 88 ALA A N 1
ATOM 737 C CA . ALA A 1 88 ? -7.793 0.130 -10.414 1.00 73.25 88 ALA A CA 1
ATOM 738 C C . ALA A 1 88 ? -8.371 1.149 -9.420 1.00 73.25 88 ALA A C 1
ATOM 740 O O . ALA A 1 88 ? -9.333 0.836 -8.735 1.00 73.25 88 ALA A O 1
ATOM 741 N N . TRP A 1 89 ? -7.901 2.399 -9.431 1.00 68.50 89 TRP A N 1
ATOM 742 C CA . TRP A 1 89 ? -8.473 3.481 -8.631 1.00 68.50 89 TRP A CA 1
ATOM 743 C C . TRP A 1 89 ? -9.933 3.778 -8.999 1.00 68.50 89 TRP A C 1
ATOM 745 O O . TRP A 1 89 ? -10.761 3.898 -8.103 1.00 68.50 89 TRP A O 1
ATOM 755 N N . THR A 1 90 ? -10.283 3.789 -10.291 1.00 73.56 90 THR A N 1
ATOM 756 C CA . THR A 1 90 ? -11.685 3.942 -10.728 1.00 73.56 90 THR A CA 1
ATOM 757 C C . THR A 1 90 ? -12.600 2.778 -10.338 1.00 73.56 90 THR A C 1
ATOM 759 O O . THR A 1 90 ? -13.807 2.907 -10.472 1.00 73.56 90 THR A O 1
ATOM 762 N N . LEU A 1 91 ? -12.067 1.637 -9.880 1.00 71.94 91 LEU A N 1
ATOM 763 C CA . LEU A 1 91 ? -12.892 0.545 -9.342 1.00 71.94 91 LEU A CA 1
ATOM 764 C C . LEU A 1 91 ? -13.275 0.769 -7.873 1.00 71.94 91 LEU A C 1
ATOM 766 O O . LEU A 1 91 ? -14.234 0.161 -7.405 1.00 71.94 91 LEU A O 1
ATOM 770 N N . PHE A 1 92 ? -12.526 1.605 -7.149 1.00 62.44 92 PHE A N 1
ATOM 771 C CA . PHE A 1 92 ? -12.746 1.889 -5.727 1.00 62.44 92 PHE A CA 1
ATOM 772 C C . PHE A 1 92 ? -13.475 3.221 -5.476 1.00 62.44 92 PHE A C 1
ATOM 774 O O . PHE A 1 92 ? -13.789 3.522 -4.326 1.00 62.44 92 PHE A O 1
ATOM 781 N N . PHE A 1 93 ? -13.764 4.000 -6.527 1.00 57.56 93 PHE A N 1
ATOM 782 C CA . PHE A 1 93 ? -14.454 5.294 -6.472 1.00 57.56 93 PHE A CA 1
ATOM 783 C C . PHE A 1 93 ? -15.744 5.273 -7.294 1.00 57.56 93 PHE A C 1
ATOM 785 O O . PHE A 1 93 ? -16.771 5.785 -6.795 1.00 57.56 93 PHE A O 1
#

Foldseek 3Di:
DVCVPPPPDDDDDPDDDLVVVLVVLVCLLVVCVVCVVVLCVVCVPPPDPVSVVVNCCNPQVSVVCSVVSVVVVVVVDVVVSVVVSVVSVVVSD

Mean predicted aligned error: 9.61 Å